Protein AF-A0A2J6HI54-F1 (afdb_monomer)

Radius of gyration: 12.55 Å; Cα contacts (8 Å, |Δi|>4): 32; chains: 1; bounding box: 30×20×34 Å

pLDDT: mean 90.75, std 8.66, range [49.84, 97.31]

Structure (mmCIF, N/CA/C/O backbone):
data_AF-A0A2J6HI54-F1
#
_entry.id   AF-A0A2J6HI54-F1
#
loop_
_atom_site.group_PDB
_atom_site.id
_atom_site.type_symbol
_atom_site.label_atom_id
_atom_site.label_alt_id
_atom_site.label_comp_id
_atom_site.label_asym_id
_atom_site.label_entity_id
_atom_site.label_seq_id
_atom_site.pdbx_PDB_ins_code
_atom_site.Cartn_x
_atom_site.Cartn_y
_atom_site.Cartn_z
_atom_site.occupancy
_atom_site.B_iso_or_equiv
_atom_site.auth_seq_id
_atom_site.auth_comp_id
_atom_site.auth_asym_id
_atom_site.auth_atom_id
_atom_site.pdbx_PDB_model_num
ATOM 1 N N . ASP A 1 1 ? 4.267 6.164 -15.367 1.00 81.56 1 ASP A N 1
ATOM 2 C CA . ASP A 1 1 ? 3.316 7.249 -15.120 1.00 81.56 1 ASP A CA 1
ATOM 3 C C . ASP A 1 1 ? 3.479 7.727 -13.687 1.00 81.56 1 ASP A C 1
ATOM 5 O O . ASP A 1 1 ? 3.293 6.934 -12.764 1.00 81.56 1 ASP A O 1
ATOM 9 N N . ASN A 1 2 ? 3.962 8.956 -13.510 1.00 80.25 2 ASN A N 1
ATOM 10 C CA . ASN A 1 2 ? 4.456 9.445 -12.218 1.00 80.25 2 ASN A CA 1
ATOM 11 C C . ASN A 1 2 ? 3.323 9.730 -11.223 1.00 80.25 2 ASN A C 1
ATOM 13 O O . ASN A 1 2 ? 3.540 9.603 -10.024 1.00 80.25 2 ASN A O 1
ATOM 17 N N . A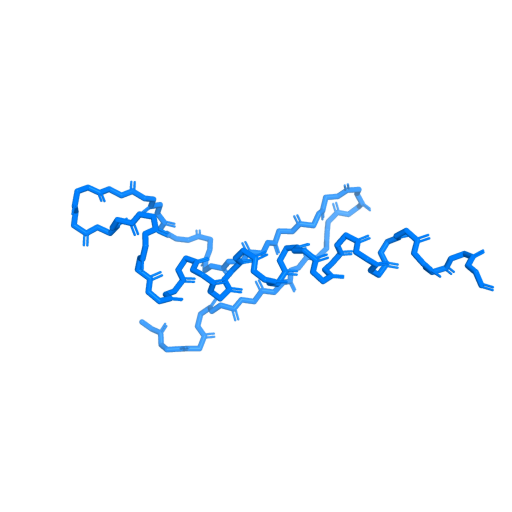SN A 1 3 ? 2.117 10.0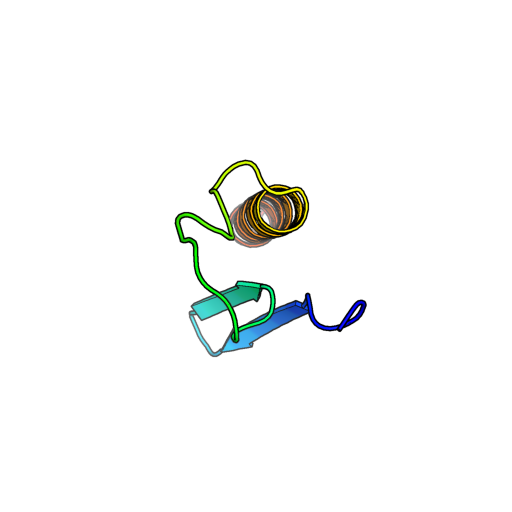24 -11.714 1.00 88.75 3 ASN A N 1
ATOM 18 C CA . ASN A 1 3 ? 0.961 10.396 -10.889 1.00 88.75 3 ASN A CA 1
ATOM 19 C C . ASN A 1 3 ? -0.063 9.256 -10.742 1.00 88.75 3 ASN A C 1
ATOM 21 O O . ASN A 1 3 ? -1.220 9.496 -10.424 1.00 88.75 3 ASN A O 1
ATOM 25 N N . SER A 1 4 ? 0.354 8.016 -11.008 1.00 94.38 4 SE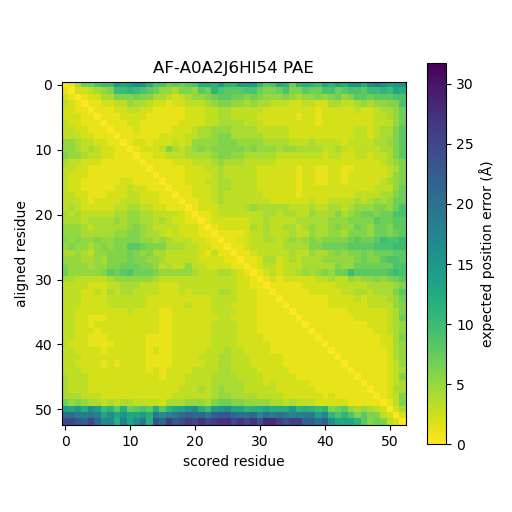R A N 1
ATOM 26 C CA . SER A 1 4 ? -0.535 6.844 -11.010 1.00 94.38 4 SER A CA 1
ATOM 27 C C . SER A 1 4 ? -0.850 6.289 -9.619 1.00 94.38 4 SER A C 1
ATOM 29 O O . SER A 1 4 ? -1.850 5.598 -9.458 1.00 94.38 4 SER A O 1
ATOM 31 N N . ILE A 1 5 ? -0.011 6.561 -8.614 1.00 95.06 5 ILE A N 1
ATOM 32 C CA . ILE A 1 5 ? -0.204 6.037 -7.256 1.00 95.06 5 ILE A CA 1
ATOM 33 C C . ILE A 1 5 ? -1.336 6.799 -6.571 1.00 95.06 5 ILE A C 1
ATOM 35 O O . ILE A 1 5 ? -1.273 8.020 -6.437 1.00 95.06 5 ILE A O 1
ATOM 39 N N . HIS A 1 6 ? -2.339 6.067 -6.100 1.00 95.81 6 HIS A N 1
ATOM 40 C CA . HIS A 1 6 ? -3.482 6.616 -5.385 1.00 95.81 6 HIS A CA 1
ATOM 41 C C . HIS A 1 6 ? -4.028 5.614 -4.358 1.00 95.81 6 HIS A C 1
ATOM 43 O O . HIS A 1 6 ? -3.634 4.444 -4.326 1.00 95.81 6 HIS A O 1
ATOM 49 N N . CYS A 1 7 ? -4.925 6.093 -3.495 1.00 96.50 7 CYS A N 1
ATOM 50 C CA . CYS A 1 7 ? -5.724 5.259 -2.608 1.00 96.50 7 CYS A CA 1
ATOM 51 C C . CYS A 1 7 ? -7.202 5.473 -2.936 1.00 96.50 7 CYS A C 1
ATOM 53 O O . CYS A 1 7 ? -7.655 6.618 -3.016 1.00 96.50 7 CYS A O 1
ATOM 55 N N . ARG A 1 8 ? -7.955 4.388 -3.126 1.00 96.12 8 ARG A N 1
ATOM 56 C CA . ARG A 1 8 ? -9.411 4.439 -3.292 1.00 96.12 8 ARG A CA 1
ATOM 57 C C . ARG A 1 8 ? -10.108 3.482 -2.341 1.00 96.12 8 ARG A C 1
ATOM 59 O O . ARG A 1 8 ? -9.591 2.420 -1.998 1.00 96.12 8 ARG A O 1
ATOM 66 N N . HIS A 1 9 ? -11.312 3.871 -1.949 1.00 95.62 9 HIS A N 1
ATOM 67 C CA . HIS A 1 9 ? -12.176 3.109 -1.062 1.00 95.62 9 HIS A CA 1
ATOM 68 C C . HIS A 1 9 ? -13.351 2.516 -1.844 1.00 95.62 9 HIS A C 1
ATOM 70 O O . HIS A 1 9 ? -13.977 3.210 -2.644 1.00 95.62 9 HIS A O 1
ATOM 76 N N . SER A 1 10 ? -13.643 1.241 -1.604 1.00 96.25 10 SER A N 1
ATOM 77 C CA . SER A 1 10 ? -14.754 0.493 -2.189 1.00 96.25 10 SER A CA 1
ATOM 78 C C . SER A 1 10 ? -15.411 -0.348 -1.092 1.00 96.25 10 SER A C 1
ATOM 80 O O . SER A 1 10 ? -14.965 -1.456 -0.802 1.00 96.25 10 SER A O 1
ATOM 82 N N . ASP A 1 11 ? -16.463 0.186 -0.474 1.00 94.75 11 ASP A N 1
ATOM 83 C CA . ASP A 1 11 ? -17.228 -0.412 0.634 1.00 94.75 11 ASP A CA 1
ATOM 84 C C . ASP A 1 11 ? -16.417 -0.801 1.879 1.00 94.75 11 ASP A C 1
ATOM 86 O O . ASP A 1 11 ? -16.341 -0.031 2.826 1.00 94.75 11 ASP A O 1
ATOM 90 N N . HIS A 1 12 ? -15.860 -2.012 1.910 1.00 92.94 12 HIS A N 1
ATOM 91 C CA . HIS A 1 12 ? -15.032 -2.529 3.009 1.00 92.94 12 HIS A CA 1
ATOM 92 C C . HIS A 1 12 ? -13.592 -2.801 2.552 1.00 92.94 12 HIS A C 1
ATOM 94 O O . HIS A 1 12 ? -12.823 -3.459 3.253 1.00 92.94 12 HIS A O 1
ATOM 100 N N . LEU A 1 13 ? -13.231 -2.334 1.355 1.00 95.38 13 LEU A N 1
ATOM 101 C CA . LEU A 1 13 ? -11.943 -2.563 0.723 1.00 95.38 13 LEU A CA 1
ATOM 102 C C . LEU A 1 13 ? -11.251 -1.230 0.437 1.00 95.38 13 LEU A C 1
ATOM 104 O O . LEU A 1 13 ? -11.796 -0.356 -0.235 1.00 95.38 13 LEU A O 1
ATOM 108 N N . PHE A 1 14 ? -10.013 -1.107 0.904 1.00 96.56 14 PHE A N 1
ATOM 109 C CA . PHE A 1 14 ? -9.117 -0.016 0.543 1.00 96.56 14 PHE A CA 1
ATOM 110 C C . PHE A 1 14 ? -8.043 -0.548 -0.395 1.00 96.56 14 PHE A C 1
ATOM 112 O O . PHE A 1 14 ? -7.395 -1.553 -0.099 1.00 96.56 14 PHE A O 1
ATOM 119 N N . ILE A 1 15 ? -7.858 0.129 -1.523 1.00 96.25 15 ILE A N 1
ATOM 120 C CA . ILE A 1 15 ? -6.865 -0.235 -2.532 1.00 96.25 15 ILE A CA 1
ATOM 121 C C . ILE A 1 15 ? -5.862 0.901 -2.615 1.00 96.25 15 ILE A C 1
ATOM 123 O O . ILE A 1 15 ? -6.231 2.052 -2.821 1.00 96.25 15 ILE A O 1
ATOM 127 N N . CYS A 1 16 ? -4.596 0.558 -2.410 1.00 96.31 16 CYS A N 1
ATOM 128 C CA . CYS A 1 16 ? -3.466 1.471 -2.419 1.00 96.31 16 CYS A CA 1
ATOM 129 C C . CYS A 1 16 ? -2.484 1.007 -3.490 1.00 96.31 16 CYS A C 1
ATOM 131 O O . CYS A 1 16 ? -2.039 -0.140 -3.436 1.00 96.31 16 CYS A O 1
ATOM 133 N N . GLY A 1 17 ? -2.107 1.879 -4.420 1.00 94.94 17 GLY A N 1
ATOM 134 C CA . GLY A 1 17 ? -1.125 1.541 -5.446 1.00 94.94 17 GLY A CA 1
ATOM 135 C C . GLY A 1 17 ? -1.374 2.238 -6.771 1.00 94.94 17 GLY A C 1
ATOM 136 O O . GLY A 1 17 ? -2.086 3.235 -6.832 1.00 94.94 17 GLY A O 1
ATOM 137 N N . ASP A 1 18 ? -0.751 1.718 -7.827 1.00 94.12 18 ASP A N 1
ATOM 138 C CA . ASP A 1 18 ? -1.030 2.126 -9.208 1.00 94.12 18 ASP A CA 1
ATOM 139 C C . ASP A 1 18 ? -2.095 1.258 -9.895 1.00 94.12 18 ASP A C 1
ATOM 141 O O . ASP A 1 18 ? -2.513 1.603 -10.991 1.00 94.12 18 ASP A O 1
ATOM 145 N N . GLU A 1 19 ? -2.504 0.146 -9.269 1.00 93.62 19 GLU A N 1
ATOM 146 C CA . GLU A 1 19 ? -3.463 -0.848 -9.784 1.00 93.62 19 GLU A CA 1
ATOM 147 C C . GLU A 1 19 ? -3.095 -1.448 -11.154 1.00 93.62 1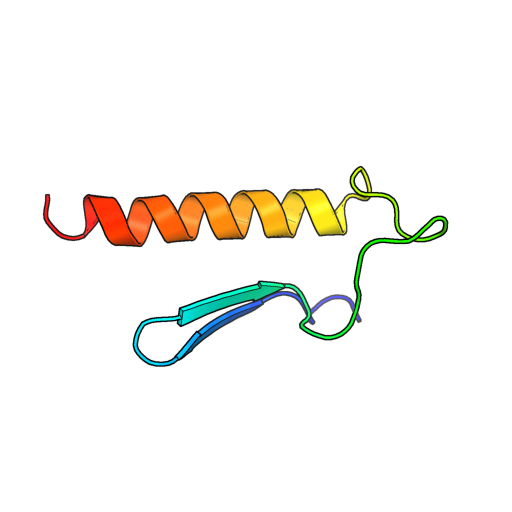9 GLU A C 1
ATOM 149 O O . GLU A 1 19 ? -3.945 -2.005 -11.845 1.00 93.62 19 GLU A O 1
ATOM 154 N N . VAL A 1 20 ? -1.824 -1.346 -11.556 1.00 91.81 20 VAL A N 1
ATOM 155 C CA . VAL A 1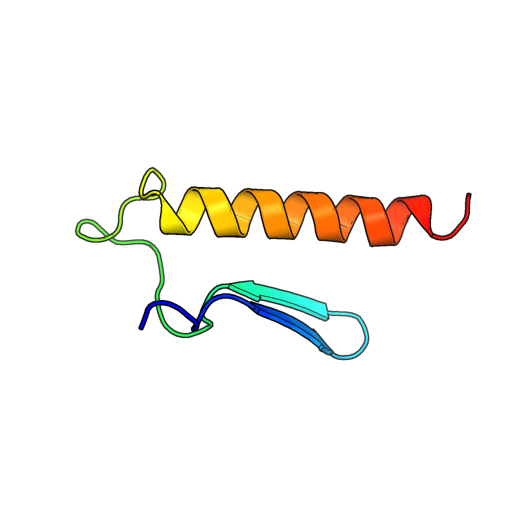 20 ? -1.359 -1.751 -12.894 1.00 91.81 20 VAL A CA 1
ATOM 156 C C . VAL A 1 20 ? -0.121 -2.643 -12.830 1.00 91.81 20 VAL A C 1
ATOM 158 O O . VAL A 1 20 ? 0.084 -3.447 -13.738 1.00 91.81 20 VAL A O 1
ATOM 161 N N . LYS A 1 21 ? 0.724 -2.518 -11.798 1.00 88.38 21 LYS A N 1
ATOM 162 C CA . LYS A 1 21 ? 1.989 -3.264 -11.706 1.00 88.38 21 LYS A CA 1
ATOM 163 C C . LYS A 1 21 ? 2.089 -4.064 -10.420 1.00 88.38 21 LYS A C 1
ATOM 165 O O . LYS A 1 21 ? 1.736 -3.586 -9.346 1.00 88.38 21 LYS A O 1
ATOM 170 N N . GLU A 1 22 ? 2.667 -5.249 -10.543 1.00 88.00 22 GLU A N 1
ATOM 171 C CA . GLU A 1 22 ? 3.009 -6.122 -9.425 1.00 88.00 22 GLU A CA 1
ATOM 172 C C . GLU A 1 22 ? 4.524 -6.254 -9.241 1.00 88.00 22 GLU A C 1
ATOM 174 O O . GLU A 1 22 ? 5.323 -5.725 -10.024 1.00 88.00 22 GLU A O 1
ATOM 179 N N . ILE A 1 23 ? 4.913 -6.955 -8.176 1.00 88.38 23 ILE A N 1
ATOM 180 C CA . ILE A 1 23 ? 6.308 -7.315 -7.948 1.00 88.38 23 ILE A CA 1
ATOM 181 C C . ILE A 1 23 ? 6.775 -8.323 -8.999 1.00 88.38 23 ILE A C 1
ATOM 183 O O . ILE A 1 23 ? 6.046 -9.227 -9.392 1.00 88.38 23 ILE A O 1
ATOM 187 N N . SER A 1 24 ? 8.012 -8.175 -9.444 1.00 89.75 24 SER A N 1
ATOM 188 C CA . SER A 1 24 ? 8.667 -9.109 -10.362 1.00 89.75 24 SER A CA 1
ATOM 189 C C . SER A 1 24 ? 10.179 -8.992 -10.203 1.00 89.75 24 SER A C 1
ATOM 191 O O . SER A 1 24 ? 10.658 -8.136 -9.458 1.00 89.75 24 SER A O 1
ATOM 193 N N . GLU A 1 25 ? 10.939 -9.815 -10.919 1.00 87.75 25 GLU A N 1
ATOM 194 C CA . GLU A 1 25 ? 12.405 -9.707 -10.959 1.00 87.75 25 GLU A CA 1
ATOM 195 C C . GLU A 1 25 ? 12.867 -8.301 -11.391 1.00 87.75 25 GLU A C 1
ATOM 197 O O . GLU A 1 25 ? 13.806 -7.748 -10.819 1.00 87.75 25 GLU A O 1
ATOM 202 N N . ASP A 1 26 ? 12.145 -7.671 -12.325 1.00 87.50 26 ASP A N 1
ATOM 203 C CA . ASP A 1 26 ? 12.432 -6.313 -12.808 1.00 87.50 26 ASP A CA 1
ATOM 204 C C . ASP A 1 26 ? 11.826 -5.208 -11.916 1.00 87.50 26 ASP A C 1
ATOM 206 O O . ASP A 1 26 ? 12.213 -4.037 -11.996 1.00 87.50 26 ASP A O 1
ATOM 210 N N . LEU A 1 27 ? 10.863 -5.560 -11.057 1.00 84.25 27 LEU A N 1
ATOM 211 C CA . LEU A 1 27 ? 10.186 -4.669 -10.110 1.00 84.25 27 LEU A CA 1
ATOM 212 C C . LEU A 1 27 ? 10.251 -5.277 -8.701 1.00 84.25 27 LEU A C 1
ATOM 214 O O . LEU A 1 27 ? 9.232 -5.742 -8.180 1.00 84.25 27 LEU A O 1
ATOM 218 N N . PRO A 1 28 ? 11.438 -5.301 -8.070 1.00 87.88 28 PRO A N 1
ATOM 219 C CA . PRO A 1 28 ? 11.620 -6.014 -6.818 1.00 87.88 28 PRO A CA 1
ATOM 220 C C . PRO A 1 28 ? 10.826 -5.352 -5.680 1.00 87.88 28 PRO A C 1
ATOM 222 O O . PRO A 1 28 ? 10.584 -4.140 -5.713 1.00 87.88 28 PRO A O 1
ATOM 225 N N . PRO A 1 29 ? 10.504 -6.089 -4.601 1.00 86.75 29 PRO A N 1
ATOM 226 C CA . PRO A 1 29 ? 9.807 -5.543 -3.430 1.00 86.75 29 PRO A CA 1
ATOM 227 C C . PRO A 1 29 ? 10.504 -4.343 -2.763 1.00 86.75 29 PRO A C 1
ATOM 229 O O . PRO A 1 29 ? 9.872 -3.574 -2.046 1.00 86.75 29 PRO A O 1
ATOM 232 N N . LEU A 1 30 ? 11.807 -4.168 -3.002 1.00 88.25 30 LEU A N 1
ATOM 233 C CA . LEU A 1 30 ? 12.617 -3.059 -2.488 1.00 88.25 30 LEU A CA 1
ATOM 234 C C . LEU A 1 30 ? 12.606 -1.818 -3.398 1.00 88.25 30 LEU A C 1
ATOM 236 O O . LEU A 1 30 ? 13.265 -0.824 -3.090 1.00 88.25 30 LEU A O 1
ATOM 240 N N . ALA A 1 31 ? 11.887 -1.848 -4.524 1.00 88.56 31 ALA A N 1
ATOM 241 C CA . ALA A 1 31 ? 11.786 -0.699 -5.413 1.00 88.56 31 ALA A CA 1
ATOM 242 C C . ALA A 1 31 ? 11.101 0.486 -4.696 1.00 88.56 31 ALA A C 1
ATOM 244 O O . ALA A 1 31 ? 10.111 0.282 -3.985 1.00 88.56 31 ALA A O 1
ATOM 245 N N . PRO A 1 32 ? 11.534 1.744 -4.929 1.00 88.19 32 PRO A N 1
ATOM 246 C CA . PRO A 1 32 ? 10.989 2.917 -4.233 1.00 88.19 32 PRO A CA 1
ATOM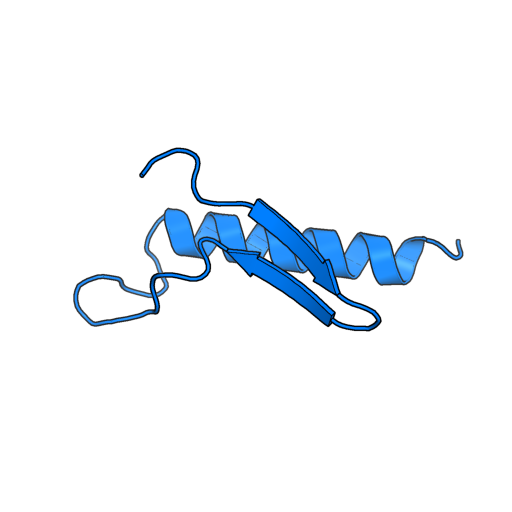 247 C C . PRO A 1 32 ? 9.462 3.023 -4.291 1.00 88.19 32 PRO A C 1
ATOM 249 O O . PRO A 1 32 ? 8.811 3.380 -3.312 1.00 88.19 32 PRO A O 1
ATOM 252 N N . ARG A 1 33 ? 8.874 2.655 -5.434 1.00 89.81 33 ARG A N 1
ATOM 253 C CA . ARG A 1 33 ? 7.421 2.675 -5.633 1.00 89.81 33 ARG A CA 1
ATOM 254 C C . ARG A 1 33 ? 6.688 1.702 -4.709 1.00 89.81 33 ARG A C 1
ATOM 256 O O . ARG A 1 33 ? 5.628 2.056 -4.209 1.00 89.81 33 ARG A O 1
ATOM 263 N N . VAL A 1 34 ? 7.254 0.522 -4.453 1.00 90.31 34 VAL A N 1
ATOM 264 C CA . VAL A 1 34 ? 6.671 -0.474 -3.539 1.00 90.31 34 VAL A CA 1
ATOM 265 C C . VAL A 1 34 ? 6.714 0.049 -2.107 1.00 90.31 34 VAL A C 1
ATOM 267 O O . VAL A 1 34 ? 5.703 0.007 -1.410 1.00 90.31 34 VAL A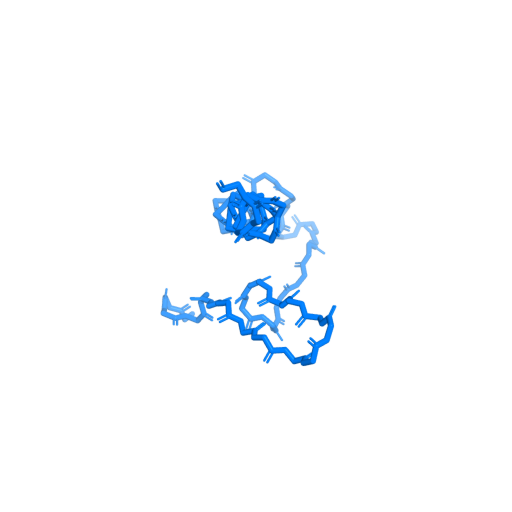 O 1
ATOM 270 N N . GLY A 1 35 ? 7.843 0.636 -1.696 1.00 92.06 35 GLY A N 1
ATOM 271 C CA . GLY A 1 35 ? 7.981 1.253 -0.376 1.00 92.06 35 GLY A CA 1
ATOM 272 C C . GLY A 1 35 ? 6.957 2.365 -0.125 1.00 92.06 35 GLY A C 1
ATOM 273 O O . GLY A 1 35 ? 6.358 2.409 0.948 1.00 92.06 35 GLY A O 1
ATOM 274 N N . ILE A 1 36 ? 6.703 3.225 -1.119 1.00 92.75 36 ILE A N 1
ATOM 275 C CA . ILE A 1 36 ? 5.671 4.275 -1.038 1.00 92.75 36 ILE A CA 1
ATOM 276 C C . ILE A 1 36 ? 4.285 3.661 -0.806 1.00 92.75 36 ILE A C 1
ATOM 278 O O . ILE A 1 36 ? 3.569 4.079 0.104 1.00 92.75 36 ILE A O 1
ATOM 282 N N . VAL A 1 37 ? 3.915 2.651 -1.599 1.00 94.69 37 VAL A N 1
ATOM 283 C CA . VAL A 1 37 ? 2.603 1.998 -1.487 1.00 94.69 37 VAL A CA 1
ATOM 284 C C . VAL A 1 37 ? 2.450 1.277 -0.146 1.00 94.69 37 VAL A C 1
ATOM 286 O O . VAL A 1 37 ? 1.397 1.395 0.476 1.00 94.69 37 VAL A O 1
ATOM 289 N N . ALA A 1 38 ? 3.503 0.627 0.357 1.00 94.62 38 ALA A N 1
ATOM 290 C CA . ALA A 1 38 ? 3.493 -0.022 1.668 1.00 94.62 38 ALA A CA 1
ATOM 291 C C . ALA A 1 38 ? 3.243 0.973 2.819 1.00 94.62 38 ALA A C 1
ATOM 293 O O . ALA A 1 38 ? 2.432 0.707 3.707 1.00 94.62 38 ALA A O 1
ATOM 294 N N . HIS A 1 39 ? 3.876 2.152 2.788 1.00 95.81 39 HIS A N 1
ATOM 295 C CA . HIS A 1 39 ? 3.611 3.203 3.779 1.00 95.81 39 HIS A CA 1
ATOM 296 C C . HIS A 1 39 ? 2.189 3.766 3.655 1.00 95.81 39 HIS A C 1
ATOM 298 O O . HIS A 1 39 ? 1.542 4.024 4.669 1.00 95.81 39 HIS A O 1
ATOM 304 N N . MET A 1 40 ? 1.671 3.914 2.431 1.00 96.06 40 MET A N 1
ATOM 305 C CA . MET A 1 40 ? 0.293 4.359 2.189 1.00 96.06 40 MET A CA 1
ATOM 306 C C . MET A 1 40 ? -0.737 3.362 2.740 1.00 96.06 40 MET A C 1
ATOM 308 O O . MET A 1 40 ? -1.708 3.764 3.384 1.00 96.06 40 MET A O 1
ATOM 312 N N . GLN A 1 41 ? -0.492 2.062 2.558 1.00 96.44 41 GLN A N 1
ATOM 313 C CA . GLN A 1 41 ? -1.295 0.991 3.153 1.00 96.44 41 GLN A CA 1
ATOM 314 C C . GLN A 1 41 ? -1.253 1.049 4.684 1.00 96.44 41 GLN A C 1
ATOM 316 O O . GLN A 1 41 ? -2.305 1.030 5.320 1.00 96.44 41 GLN A O 1
ATOM 321 N N . ALA A 1 42 ? -0.064 1.187 5.280 1.00 97.31 42 ALA A N 1
ATOM 322 C CA . ALA A 1 42 ? 0.085 1.296 6.732 1.00 97.31 42 ALA A CA 1
ATOM 323 C C . ALA A 1 42 ? -0.662 2.514 7.302 1.00 97.31 42 ALA A C 1
ATOM 325 O O . ALA A 1 42 ? -1.384 2.385 8.291 1.00 97.31 42 ALA A O 1
ATOM 326 N N . ASN A 1 43 ? -0.555 3.678 6.652 1.00 96.00 43 ASN A N 1
ATOM 327 C CA . ASN A 1 43 ? -1.285 4.876 7.063 1.00 96.00 43 ASN A CA 1
ATOM 328 C C . ASN A 1 43 ? -2.807 4.682 6.959 1.00 96.00 43 ASN A C 1
ATOM 330 O O . ASN A 1 43 ? -3.536 5.040 7.878 1.00 96.00 43 ASN A O 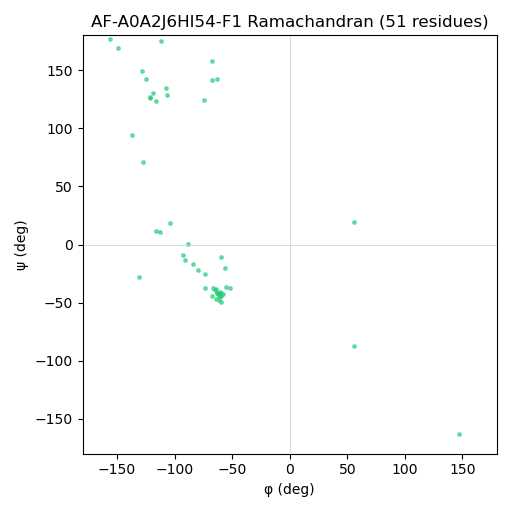1
ATOM 334 N N . THR A 1 44 ? -3.283 4.040 5.888 1.00 96.19 44 THR A N 1
ATOM 335 C CA . THR A 1 44 ? -4.712 3.726 5.711 1.00 96.19 44 THR A CA 1
ATOM 336 C C . THR A 1 44 ? -5.234 2.831 6.840 1.00 96.19 44 THR A C 1
ATOM 338 O O . THR A 1 44 ? -6.315 3.073 7.372 1.00 96.19 44 THR A O 1
ATOM 341 N N . VAL A 1 45 ? -4.454 1.830 7.265 1.00 96.00 45 VAL A N 1
ATOM 342 C CA . VAL A 1 45 ? -4.809 0.979 8.414 1.00 96.00 45 VAL A CA 1
ATOM 343 C C . VAL A 1 45 ? -4.915 1.798 9.699 1.00 96.00 45 VAL A C 1
ATOM 345 O O . VAL A 1 45 ? -5.879 1.629 10.444 1.00 96.00 45 VAL A O 1
ATOM 348 N N . LEU A 1 46 ? -3.970 2.709 9.949 1.00 96.06 46 LEU A N 1
ATOM 349 C CA . LEU A 1 46 ? -4.040 3.598 11.111 1.00 96.06 46 LEU A CA 1
ATOM 350 C C . LEU A 1 46 ? -5.297 4.468 11.071 1.00 96.06 46 LEU A C 1
ATOM 352 O O . LEU A 1 46 ? -5.997 4.554 12.073 1.00 96.06 46 LEU A O 1
ATOM 356 N N . GLU A 1 47 ? -5.641 5.053 9.926 1.00 93.94 47 GLU A N 1
ATOM 357 C CA . GLU A 1 47 ? -6.872 5.836 9.796 1.00 93.94 47 GLU A CA 1
ATOM 358 C C . GLU A 1 47 ? -8.123 5.009 10.103 1.00 93.94 47 GLU A C 1
ATOM 360 O O . GLU A 1 47 ? -9.021 5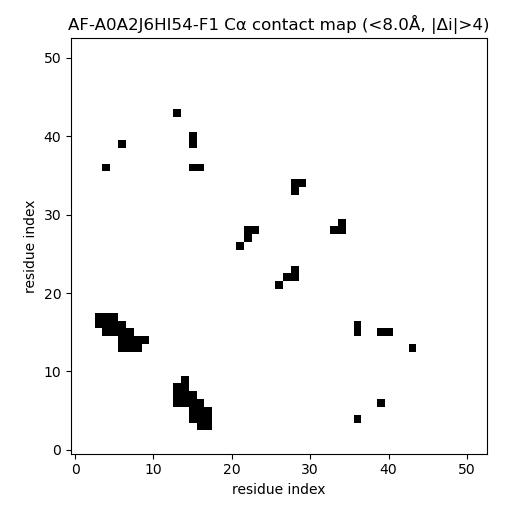.499 10.779 1.00 93.94 47 GLU A O 1
ATOM 365 N N . ILE A 1 48 ? -8.194 3.757 9.643 1.00 93.44 48 ILE A N 1
ATOM 366 C CA . ILE A 1 48 ? -9.331 2.867 9.926 1.00 93.44 48 ILE A CA 1
ATOM 367 C C . ILE A 1 48 ? -9.436 2.576 11.427 1.00 93.44 48 ILE A C 1
ATOM 369 O O . ILE A 1 48 ? -10.525 2.655 11.994 1.00 93.44 48 ILE A O 1
ATOM 373 N N . LEU A 1 49 ? -8.315 2.242 12.070 1.00 95.06 49 LEU A N 1
ATOM 374 C CA . LEU A 1 49 ? -8.293 1.843 13.478 1.00 95.06 49 LEU A CA 1
ATOM 375 C C . LEU A 1 49 ? -8.500 3.026 14.430 1.00 95.06 49 LEU A C 1
ATOM 377 O O . LEU A 1 49 ? -9.154 2.876 15.460 1.00 95.06 49 LEU A O 1
ATOM 381 N N . LEU A 1 50 ? -7.947 4.192 14.092 1.00 95.38 50 LEU A N 1
ATOM 382 C CA . LEU A 1 50 ? -7.953 5.375 14.951 1.00 95.38 50 LEU A CA 1
ATOM 383 C C . LEU A 1 50 ? -9.163 6.289 14.714 1.00 95.38 50 LEU A C 1
ATOM 385 O O . LEU A 1 50 ? -9.425 7.136 15.556 1.00 95.38 50 LEU A O 1
ATOM 389 N N . LYS A 1 51 ? -9.939 6.119 13.631 1.00 80.88 51 LYS A N 1
ATOM 390 C CA . LYS A 1 51 ? -11.162 6.914 13.364 1.00 80.88 51 LYS A CA 1
ATOM 391 C C . LYS A 1 51 ? -12.251 6.814 14.445 1.00 80.88 51 LYS A C 1
ATOM 393 O O . LYS A 1 51 ? -13.202 7.585 14.390 1.00 80.88 51 LYS A O 1
ATOM 398 N N . ASN A 1 52 ? -12.119 5.889 15.397 1.00 56.22 52 ASN A N 1
ATOM 399 C CA . ASN A 1 52 ? -13.039 5.700 16.523 1.00 56.22 52 ASN A CA 1
ATOM 400 C C . ASN A 1 52 ? -12.418 6.039 17.898 1.00 56.22 52 ASN A C 1
ATOM 402 O O . ASN A 1 52 ? -13.009 5.684 18.920 1.00 56.22 52 ASN A O 1
ATOM 406 N N . LEU A 1 53 ? -11.236 6.668 17.933 1.00 49.84 53 LEU A N 1
ATOM 407 C CA . LEU A 1 53 ? -10.689 7.344 19.120 1.00 49.84 53 LEU A CA 1
ATOM 408 C C . LEU A 1 53 ? -11.128 8.811 19.135 1.00 49.84 53 LEU A C 1
ATOM 410 O O . LEU A 1 53 ? -11.358 9.322 20.252 1.00 49.84 53 LEU A O 1
#

Secondary structure (DSSP, 8-state):
-TT--EEEEETTEEEEE-SS----SSS-TTSHHHHHHHHHHHHHHHHHHHTT-

Solvent-accessible surface area (backbone atoms only — not comparable to full-atom values): 3430 Å² total; per-residue (Å²): 121,93,81,49,66,48,74,52,79,54,97,94,43,78,47,61,34,61,92,78,81,73,76,41,94,94,39,42,78,84,36,72,70,47,52,54,32,52,52,52,45,53,51,51,51,48,53,66,70,52,74,83,112

Foldseek 3Di:
DVPQFDWDDDPPDIDTASVPDDDDPVRHCPHPRNVVRVVVVVVVVCCVVVVVD

Sequence (53 aa):
DNNSIHCRHSDHLFICGDEVKEISEDLPPLAPRVGIVAHMQANTVLEILLKNL

Mean predicted aligned error: 3.83 Å